Protein AF-A0A4V2B1Z0-F1 (afdb_monomer)

Structure (mmCIF, N/CA/C/O backbone):
data_AF-A0A4V2B1Z0-F1
#
_entry.id   AF-A0A4V2B1Z0-F1
#
loop_
_atom_site.group_PDB
_atom_site.id
_atom_site.type_symbol
_atom_site.label_atom_id
_atom_site.label_alt_id
_atom_site.label_comp_id
_atom_site.label_asym_id
_atom_site.label_entity_id
_atom_site.label_seq_id
_atom_site.pdbx_PDB_ins_code
_atom_site.Cartn_x
_atom_site.Cartn_y
_atom_site.Cartn_z
_atom_site.occupancy
_atom_site.B_iso_or_equiv
_atom_site.auth_seq_id
_atom_site.auth_comp_id
_atom_site.auth_asym_id
_atom_site.auth_atom_id
_atom_site.pdbx_PDB_model_num
ATOM 1 N N . MET A 1 1 ? -2.143 -8.402 -4.639 1.00 84.25 1 MET A N 1
ATOM 2 C CA . MET A 1 1 ? -1.209 -7.768 -3.681 1.00 84.25 1 MET A CA 1
ATOM 3 C C . MET A 1 1 ? 0.010 -8.660 -3.511 1.00 84.25 1 MET A C 1
ATOM 5 O O . MET A 1 1 ? -0.163 -9.855 -3.323 1.00 84.25 1 MET A O 1
ATOM 9 N N . THR A 1 2 ? 1.2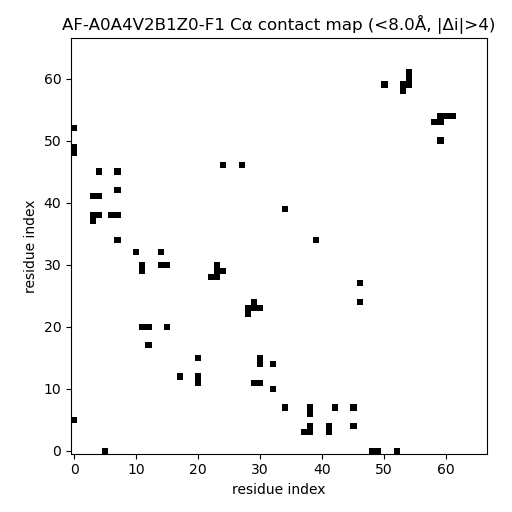17 -8.106 -3.617 1.00 92.50 2 THR A N 1
ATOM 10 C CA . THR A 1 2 ? 2.488 -8.841 -3.441 1.00 92.50 2 THR A CA 1
ATOM 11 C C . THR A 1 2 ? 3.327 -8.194 -2.340 1.00 92.50 2 THR A C 1
ATOM 13 O O . THR A 1 2 ? 3.027 -7.079 -1.915 1.00 92.50 2 THR A O 1
ATOM 16 N N . GLU A 1 3 ? 4.414 -8.843 -1.918 1.00 92.31 3 GLU A N 1
ATOM 17 C CA . GLU A 1 3 ? 5.359 -8.267 -0.949 1.00 92.31 3 GLU A CA 1
ATOM 18 C C . GLU A 1 3 ?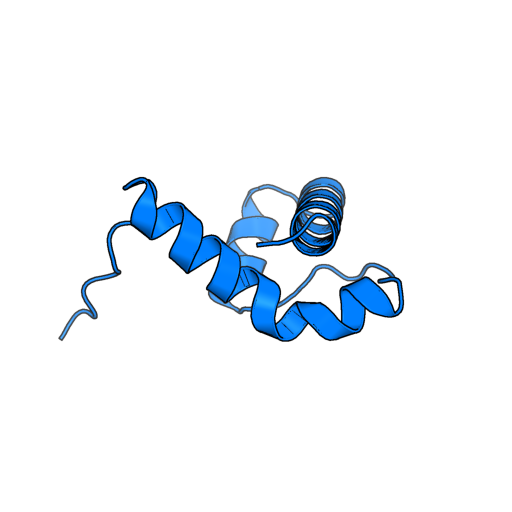 5.890 -6.890 -1.389 1.00 92.31 3 GLU A C 1
ATOM 20 O O . GLU A 1 3 ? 6.041 -5.988 -0.568 1.00 92.31 3 GLU A O 1
ATOM 25 N N . VAL A 1 4 ? 6.105 -6.684 -2.694 1.00 92.38 4 VAL A N 1
ATOM 26 C CA . VAL A 1 4 ? 6.584 -5.399 -3.228 1.00 92.38 4 VAL A CA 1
ATOM 27 C C . VAL A 1 4 ? 5.571 -4.277 -2.990 1.00 92.38 4 VAL A C 1
ATOM 29 O O . VAL A 1 4 ? 5.974 -3.164 -2.666 1.0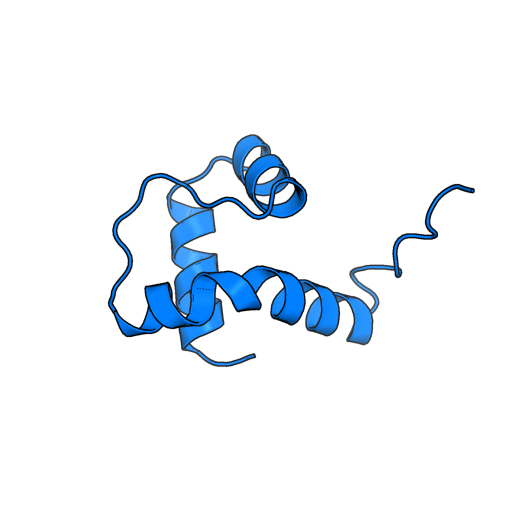0 92.38 4 VAL A O 1
ATOM 32 N N . HIS A 1 5 ? 4.268 -4.573 -3.051 1.00 92.62 5 HIS A N 1
ATOM 33 C CA . HIS A 1 5 ? 3.234 -3.597 -2.702 1.00 92.62 5 HIS A CA 1
ATOM 34 C C . HIS A 1 5 ? 3.392 -3.177 -1.236 1.00 92.62 5 HIS A C 1
ATOM 36 O O . HIS A 1 5 ? 3.486 -1.992 -0.932 1.00 92.62 5 HIS A O 1
ATOM 42 N N . LEU A 1 6 ? 3.519 -4.143 -0.321 1.00 91.88 6 LEU A N 1
ATOM 43 C CA . LEU A 1 6 ? 3.685 -3.857 1.107 1.00 91.88 6 LEU A CA 1
ATOM 44 C C . LEU A 1 6 ? 4.961 -3.053 1.394 1.00 91.88 6 LEU A C 1
ATOM 46 O O . LEU A 1 6 ? 4.937 -2.161 2.239 1.00 91.88 6 LEU A O 1
ATOM 50 N N . ARG A 1 7 ? 6.056 -3.301 0.662 1.00 92.88 7 ARG A N 1
ATOM 51 C CA . ARG A 1 7 ? 7.284 -2.490 0.752 1.00 92.88 7 ARG A CA 1
ATOM 52 C C . ARG A 1 7 ? 7.061 -1.046 0.302 1.00 92.88 7 ARG A C 1
ATOM 54 O O . ARG A 1 7 ? 7.514 -0.134 0.994 1.00 92.88 7 ARG A O 1
ATOM 61 N N . VAL A 1 8 ? 6.325 -0.832 -0.793 1.00 92.62 8 VAL A N 1
ATOM 62 C CA . VAL A 1 8 ? 5.914 0.512 -1.238 1.00 92.62 8 VAL A CA 1
ATOM 63 C C . VAL A 1 8 ? 5.096 1.198 -0.147 1.00 92.62 8 VAL A C 1
ATOM 65 O O . VAL A 1 8 ? 5.460 2.296 0.264 1.00 92.62 8 VAL A O 1
ATOM 68 N N . LEU A 1 9 ? 4.060 0.541 0.384 1.00 91.38 9 LEU A N 1
ATOM 69 C CA . LEU A 1 9 ? 3.202 1.102 1.432 1.00 91.38 9 LEU A CA 1
ATOM 70 C C . LEU A 1 9 ? 3.990 1.467 2.694 1.00 91.38 9 LEU A C 1
ATOM 72 O O . LEU A 1 9 ? 3.843 2.567 3.217 1.00 91.38 9 LEU A O 1
ATOM 76 N N . LEU A 1 10 ? 4.875 0.579 3.148 1.00 92.12 10 LEU A N 1
ATOM 77 C CA . LEU A 1 10 ? 5.741 0.819 4.300 1.00 92.12 10 LEU A CA 1
ATOM 78 C C . LEU A 1 10 ? 6.653 2.032 4.074 1.00 92.12 10 LEU A C 1
ATOM 80 O O . LEU A 1 10 ? 6.884 2.822 4.988 1.00 92.12 10 LEU A O 1
ATOM 84 N N . LYS A 1 11 ? 7.182 2.190 2.855 1.00 92.81 11 LYS A N 1
ATOM 85 C CA . LYS A 1 11 ? 8.040 3.319 2.492 1.00 92.81 11 LYS A CA 1
ATOM 86 C C . LYS A 1 11 ? 7.250 4.625 2.453 1.00 92.81 11 LYS A C 1
ATOM 88 O O . LYS A 1 11 ? 7.759 5.624 2.951 1.00 92.81 11 LYS A O 1
ATOM 93 N N . VAL A 1 12 ? 6.021 4.608 1.937 1.00 92.19 12 VAL A N 1
ATOM 94 C CA . VAL A 1 12 ? 5.116 5.764 1.994 1.00 92.19 12 VAL A CA 1
ATOM 95 C C . VAL A 1 12 ? 4.824 6.131 3.451 1.00 92.19 12 VAL A C 1
ATOM 97 O O . VAL A 1 12 ? 5.140 7.237 3.867 1.00 92.19 12 VAL A O 1
ATOM 100 N N . ALA A 1 13 ? 4.345 5.184 4.261 1.00 91.31 13 ALA A N 1
ATOM 101 C CA . ALA A 1 13 ? 3.979 5.424 5.659 1.00 91.31 13 ALA A CA 1
ATOM 102 C C . ALA A 1 13 ? 5.147 5.915 6.536 1.00 91.31 13 ALA A C 1
ATOM 104 O O . ALA A 1 13 ? 4.942 6.689 7.461 1.00 91.31 13 ALA A O 1
ATOM 105 N N . ARG A 1 14 ? 6.385 5.489 6.254 1.00 93.31 14 ARG A N 1
ATOM 106 C CA . ARG A 1 14 ? 7.582 5.948 6.985 1.00 93.31 14 ARG A CA 1
ATOM 107 C C . ARG A 1 14 ? 8.080 7.332 6.566 1.00 93.31 14 ARG A C 1
ATOM 109 O O . ARG A 1 14 ? 8.867 7.917 7.299 1.00 93.31 14 ARG A O 1
ATOM 116 N N . ASN A 1 15 ? 7.687 7.819 5.389 1.00 94.19 15 ASN A N 1
ATOM 117 C CA . ASN A 1 15 ? 8.156 9.091 4.823 1.00 94.19 15 ASN A CA 1
ATOM 118 C C . ASN A 1 15 ? 7.021 10.111 4.648 1.00 94.19 15 ASN A C 1
ATOM 120 O O . ASN A 1 15 ? 7.213 11.118 3.970 1.00 94.19 15 ASN A O 1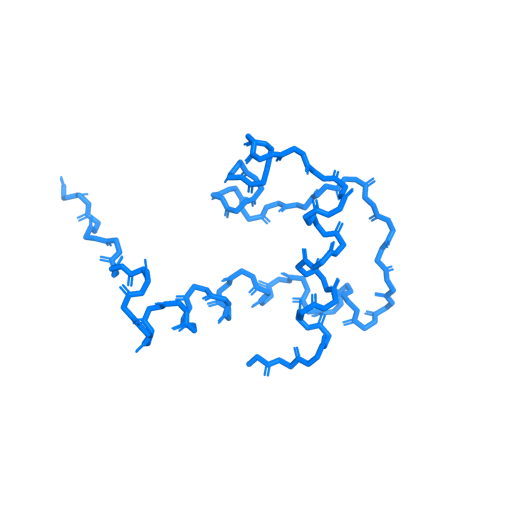
ATOM 124 N N . SER A 1 16 ? 5.859 9.848 5.243 1.00 92.75 16 SER A N 1
ATOM 125 C CA . SER A 1 16 ? 4.695 10.725 5.225 1.00 92.75 16 SER A CA 1
ATOM 126 C C . SER A 1 16 ? 4.110 10.815 6.625 1.00 92.75 16 SER A C 1
ATOM 128 O O . SER A 1 16 ? 4.068 9.831 7.364 1.00 92.75 16 SER A O 1
ATOM 130 N N . LYS A 1 17 ? 3.618 11.995 6.984 1.00 93.25 17 LYS A N 1
ATOM 131 C CA . LYS A 1 17 ? 2.716 12.169 8.124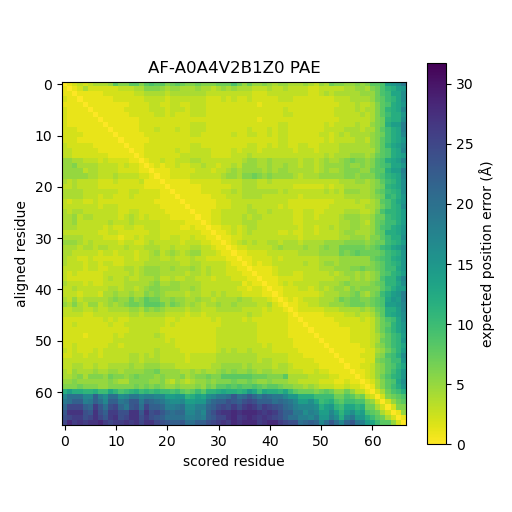 1.00 93.25 17 LYS A CA 1
ATOM 132 C C . LYS A 1 17 ? 1.341 11.569 7.803 1.00 93.25 17 LYS A C 1
ATOM 134 O O . LYS A 1 17 ? 1.011 11.411 6.626 1.00 93.25 17 LYS A O 1
ATOM 139 N N . PRO A 1 18 ? 0.499 11.286 8.814 1.00 88.12 18 PRO A N 1
ATOM 140 C CA . PRO A 1 18 ? -0.858 10.785 8.581 1.00 88.12 18 PRO A CA 1
ATOM 141 C C . PRO A 1 18 ? -1.679 11.663 7.623 1.00 88.12 18 PRO A C 1
ATOM 143 O O . PRO A 1 18 ? -2.376 11.151 6.755 1.00 88.12 18 PRO A O 1
ATOM 146 N N . GLU A 1 19 ? -1.540 12.984 7.738 1.00 90.38 19 GLU A N 1
ATOM 147 C CA . GLU A 1 19 ? -2.236 13.971 6.901 1.00 90.38 19 GLU A CA 1
ATOM 148 C C . GLU A 1 19 ? -1.788 13.885 5.431 1.00 90.38 19 GLU A C 1
ATOM 150 O O . GLU A 1 19 ? -2.607 13.879 4.514 1.00 90.38 19 GLU A O 1
ATOM 155 N N . GLU A 1 20 ? -0.478 13.749 5.213 1.00 91.50 20 GLU A N 1
ATOM 156 C CA . GLU A 1 20 ? 0.140 13.632 3.889 1.00 91.50 20 GLU A CA 1
ATOM 157 C C . GLU A 1 20 ? -0.179 12.282 3.240 1.00 91.50 20 GLU A C 1
ATOM 159 O O . GLU A 1 20 ? -0.347 12.198 2.027 1.00 91.50 20 GLU A O 1
ATOM 164 N N . PHE A 1 21 ? -0.295 11.215 4.038 1.00 90.12 21 PHE A N 1
ATOM 165 C CA . PHE A 1 21 ? -0.667 9.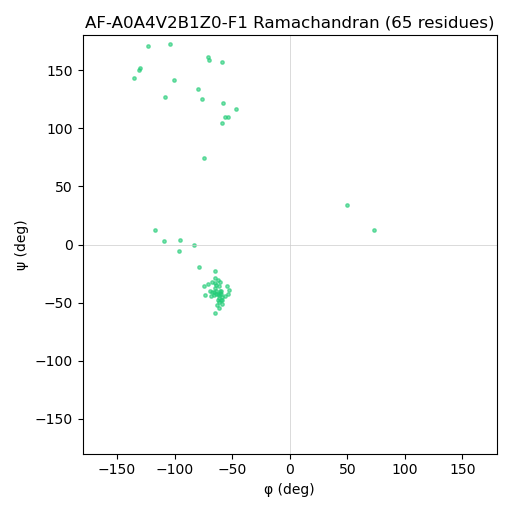894 3.539 1.00 90.12 21 PHE A CA 1
ATOM 166 C C . PHE A 1 21 ? -2.038 9.922 2.858 1.00 90.12 21 PHE A C 1
ATOM 168 O O . PHE A 1 21 ? -2.172 9.431 1.737 1.00 90.12 21 PHE A O 1
ATOM 175 N N . SER A 1 22 ? -3.036 10.530 3.505 1.00 88.06 22 SER A N 1
ATOM 176 C CA . SER A 1 22 ? -4.382 10.662 2.940 1.00 88.06 22 SER A CA 1
ATOM 177 C C . SER A 1 22 ? -4.367 11.462 1.636 1.00 88.06 22 SER A C 1
ATOM 179 O O . SER A 1 22 ? -4.966 11.040 0.651 1.00 88.06 22 SER A O 1
ATOM 181 N N . GLN A 1 23 ? -3.598 12.554 1.582 1.00 92.12 23 GLN A N 1
ATOM 182 C CA . GLN A 1 23 ? -3.430 13.350 0.361 1.00 92.12 23 GLN A CA 1
ATOM 183 C C . GLN A 1 23 ? -2.774 12.548 -0.771 1.00 92.12 23 GLN A C 1
ATOM 185 O O . GLN A 1 23 ? -3.205 12.614 -1.921 1.00 92.12 23 GLN A O 1
ATOM 190 N N . HIS A 1 24 ? -1.738 11.767 -0.458 1.00 91.38 24 HIS A N 1
ATOM 191 C CA . HIS A 1 24 ? -1.071 10.902 -1.425 1.00 91.38 24 HIS A CA 1
ATOM 192 C C . HIS A 1 24 ? -1.992 9.805 -1.958 1.00 91.38 24 HIS A C 1
ATOM 194 O O . HIS A 1 24 ? -1.982 9.536 -3.159 1.00 91.38 24 HIS A O 1
ATOM 200 N N . TRP A 1 25 ? -2.811 9.216 -1.089 1.00 89.38 25 TRP A N 1
ATOM 201 C CA . TRP A 1 25 ? -3.806 8.222 -1.470 1.00 89.38 25 TRP A CA 1
ATOM 202 C C . TRP A 1 25 ? -4.862 8.803 -2.419 1.00 89.38 25 TRP A C 1
ATOM 204 O O . TRP A 1 25 ? -5.075 8.257 -3.500 1.00 89.38 25 TRP A O 1
ATOM 214 N N . GLU A 1 26 ? -5.491 9.925 -2.055 1.00 87.75 26 GLU A N 1
ATOM 215 C CA . GLU A 1 26 ? -6.558 10.547 -2.852 1.00 87.75 26 GLU A CA 1
ATOM 216 C C . GLU A 1 26 ? -6.055 11.079 -4.196 1.00 87.75 26 GLU A C 1
ATOM 218 O O . GLU A 1 26 ? -6.707 10.900 -5.223 1.00 87.75 26 GLU A O 1
ATOM 223 N N . ALA A 1 27 ? -4.870 11.692 -4.208 1.00 90.00 27 ALA A N 1
ATOM 224 C CA . ALA A 1 27 ? -4.267 12.223 -5.425 1.00 90.00 27 ALA A CA 1
ATOM 225 C C . ALA A 1 27 ? -3.514 11.161 -6.248 1.00 90.00 27 ALA A C 1
ATOM 227 O O . ALA A 1 27 ? -2.924 11.499 -7.273 1.00 90.00 27 ALA A O 1
ATOM 228 N N . ALA A 1 28 ? -3.477 9.901 -5.794 1.00 88.25 28 ALA A N 1
ATOM 229 C CA . ALA A 1 28 ? -2.653 8.833 -6.366 1.00 88.25 28 ALA A CA 1
ATOM 230 C C . ALA A 1 28 ? -1.173 9.242 -6.553 1.00 88.25 28 ALA A C 1
ATOM 232 O O . ALA A 1 28 ? -0.494 8.827 -7.494 1.00 88.25 28 ALA A O 1
ATOM 233 N N . THR A 1 29 ? -0.660 10.069 -5.640 1.00 91.06 29 THR A N 1
ATOM 234 C CA . THR A 1 29 ? 0.728 10.541 -5.638 1.00 91.06 29 THR A CA 1
ATOM 235 C C . THR A 1 29 ? 1.548 9.812 -4.581 1.00 91.06 29 THR A C 1
ATOM 237 O O . THR A 1 29 ? 1.040 9.027 -3.788 1.00 91.06 29 THR A O 1
ATOM 240 N N . PHE A 1 30 ? 2.858 10.035 -4.577 1.00 91.50 30 PHE A N 1
ATOM 241 C CA . PHE A 1 30 ? 3.765 9.408 -3.622 1.00 91.50 30 PHE A CA 1
ATOM 242 C C . PHE A 1 30 ? 4.662 10.470 -2.990 1.00 91.50 30 PHE A C 1
ATOM 244 O O . PHE A 1 30 ? 5.009 11.440 -3.672 1.00 91.50 30 PHE A O 1
ATOM 251 N N . PRO A 1 31 ? 5.109 10.267 -1.740 1.00 91.69 31 PRO A N 1
ATOM 252 C CA . PRO A 1 31 ? 6.096 11.134 -1.126 1.00 91.69 31 PRO A CA 1
ATOM 253 C C . P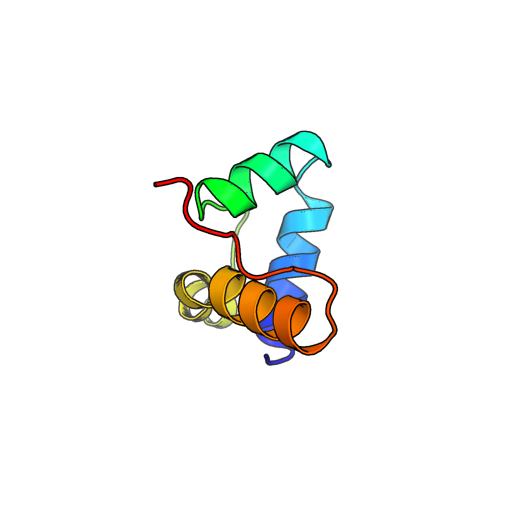RO A 1 31 ? 7.381 11.141 -1.948 1.00 91.69 31 PRO A C 1
ATOM 255 O O . PRO A 1 31 ? 7.694 10.204 -2.698 1.00 91.69 31 PRO A O 1
ATOM 258 N N . LYS A 1 32 ? 8.157 12.212 -1.786 1.00 90.12 32 LYS A N 1
ATOM 259 C CA . LYS A 1 32 ? 9.424 12.410 -2.491 1.00 90.12 32 LYS A CA 1
ATOM 260 C C . LYS A 1 32 ? 10.515 11.504 -1.907 1.00 90.12 32 LYS A C 1
ATOM 262 O O . LYS A 1 32 ? 11.406 11.952 -1.196 1.00 90.12 32 LYS A O 1
ATOM 267 N N . VAL A 1 33 ? 10.440 10.214 -2.225 1.00 90.31 33 VAL A N 1
ATOM 268 C CA . VAL A 1 33 ? 11.374 9.170 -1.786 1.00 90.31 33 VAL A CA 1
ATOM 269 C C . VAL A 1 33 ? 11.854 8.336 -2.973 1.00 90.31 33 VAL A C 1
ATOM 271 O O . VAL A 1 33 ? 11.168 8.200 -3.987 1.00 90.31 33 VAL A O 1
ATOM 274 N N . LYS A 1 34 ? 13.062 7.776 -2.858 1.00 91.00 34 LYS A N 1
ATOM 275 C CA . LYS A 1 34 ? 13.637 6.908 -3.886 1.00 91.00 34 LYS A CA 1
ATOM 276 C C . LYS A 1 34 ? 13.002 5.518 -3.835 1.00 91.00 34 LYS A C 1
ATOM 278 O O . LYS A 1 34 ? 13.045 4.828 -2.811 1.00 91.00 34 LYS A O 1
ATOM 283 N N . PHE A 1 35 ? 12.467 5.091 -4.969 1.00 90.56 35 PHE A N 1
ATOM 284 C CA . PHE A 1 35 ? 11.926 3.750 -5.163 1.00 90.56 35 PHE A CA 1
ATOM 285 C C . PHE A 1 35 ? 12.942 2.880 -5.903 1.00 90.56 35 PHE A C 1
ATOM 287 O O . PHE A 1 35 ? 13.670 3.354 -6.777 1.00 90.56 35 PHE A O 1
ATOM 294 N N . ALA A 1 36 ? 13.028 1.616 -5.507 1.00 91.75 36 ALA A N 1
ATOM 295 C CA . ALA A 1 36 ? 13.778 0.607 -6.231 1.00 91.75 36 ALA A CA 1
ATOM 296 C C . ALA A 1 36 ? 13.065 0.286 -7.560 1.00 91.75 36 ALA A C 1
ATOM 298 O O . ALA A 1 36 ? 11.857 0.500 -7.664 1.00 91.75 36 ALA A O 1
ATOM 299 N N . PRO A 1 37 ? 13.757 -0.273 -8.566 1.00 92.00 37 PRO A N 1
ATOM 300 C CA . PRO A 1 37 ? 13.164 -0.524 -9.884 1.00 92.00 37 PRO A CA 1
ATOM 301 C C . PRO A 1 37 ? 11.861 -1.337 -9.836 1.00 92.00 37 PRO A C 1
ATOM 303 O O . PRO A 1 37 ? 10.878 -0.970 -10.473 1.00 92.00 37 PRO A O 1
ATOM 306 N N . ALA A 1 38 ? 11.823 -2.387 -9.009 1.00 90.94 38 ALA A N 1
ATOM 307 C CA . ALA A 1 38 ? 10.638 -3.229 -8.827 1.00 90.94 38 ALA A CA 1
ATOM 308 C C . ALA A 1 38 ? 9.466 -2.497 -8.146 1.00 90.94 38 ALA A C 1
ATOM 310 O O . ALA A 1 38 ? 8.308 -2.786 -8.427 1.00 90.94 38 ALA A O 1
ATOM 311 N N . GLU A 1 39 ? 9.761 -1.546 -7.256 1.00 90.44 39 GLU A N 1
ATOM 312 C CA . GLU A 1 39 ? 8.750 -0.716 -6.594 1.00 90.44 39 GLU A CA 1
ATOM 313 C C . GLU A 1 39 ? 8.182 0.323 -7.567 1.00 90.44 39 GLU A C 1
ATOM 315 O O . GLU A 1 39 ? 6.972 0.520 -7.631 1.00 90.44 39 GLU A O 1
ATOM 320 N N . SER A 1 40 ? 9.054 0.960 -8.356 1.00 89.94 40 SER A N 1
ATOM 321 C CA . SER A 1 40 ? 8.665 1.939 -9.374 1.00 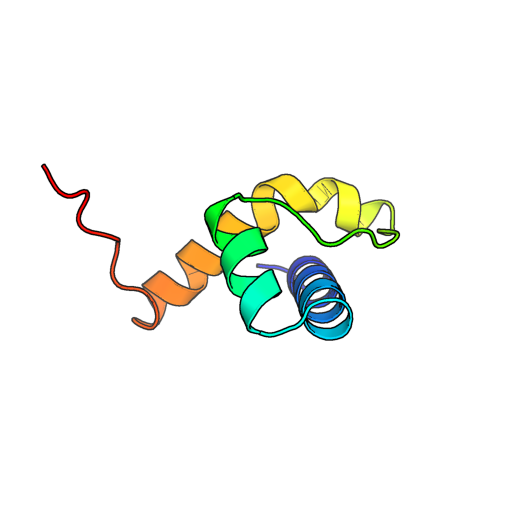89.94 40 SER A CA 1
ATOM 322 C C . SER A 1 40 ? 7.735 1.334 -10.422 1.00 89.94 40 SER A C 1
ATOM 324 O O . SER A 1 40 ? 6.761 1.978 -10.793 1.00 89.94 40 SER A O 1
ATOM 326 N N . ALA A 1 41 ? 7.984 0.089 -10.842 1.00 89.19 41 ALA A N 1
ATOM 327 C CA . ALA A 1 41 ? 7.136 -0.617 -11.803 1.00 89.19 41 ALA A CA 1
ATOM 328 C C . ALA A 1 41 ? 5.715 -0.904 -11.278 1.00 89.19 41 ALA A C 1
ATOM 330 O O . ALA A 1 41 ? 4.799 -1.101 -12.067 1.00 89.19 41 ALA A O 1
ATOM 331 N N . LEU A 1 42 ? 5.526 -0.938 -9.954 1.00 87.62 42 LEU A N 1
ATOM 332 C CA . LEU A 1 42 ? 4.252 -1.271 -9.306 1.00 87.62 42 LEU A CA 1
ATOM 333 C C . LEU A 1 42 ? 3.577 -0.072 -8.633 1.00 87.62 42 LEU A C 1
ATOM 335 O O . LEU A 1 42 ? 2.535 -0.231 -7.995 1.00 87.62 42 LEU A O 1
ATOM 339 N N . LYS A 1 43 ? 4.151 1.130 -8.755 1.00 82.62 43 LYS A N 1
ATOM 340 C CA . LYS A 1 43 ? 3.577 2.353 -8.181 1.00 82.62 43 LYS A CA 1
ATOM 341 C C . LYS A 1 43 ? 2.180 2.634 -8.718 1.00 82.62 43 LYS A C 1
ATOM 343 O O . LYS A 1 43 ? 1.272 2.883 -7.935 1.00 82.62 43 LYS A O 1
ATOM 348 N N . GLU A 1 44 ? 2.008 2.556 -10.032 1.00 82.19 44 GLU A N 1
ATOM 349 C CA . GLU A 1 44 ? 0.748 2.907 -10.699 1.00 82.19 44 GLU A CA 1
ATOM 350 C C . GLU A 1 44 ? -0.399 1.970 -10.300 1.00 82.19 44 GLU A C 1
ATOM 352 O O . GLU A 1 44 ? -1.553 2.381 -10.225 1.00 82.19 44 GLU A O 1
ATOM 357 N N . THR A 1 45 ? -0.079 0.721 -9.956 1.00 87.50 45 THR A N 1
ATOM 358 C CA . THR A 1 45 ? -1.058 -0.281 -9.522 1.00 87.50 45 THR A CA 1
ATOM 359 C C . THR A 1 45 ? -1.180 -0.389 -8.004 1.00 87.50 45 THR A C 1
ATOM 361 O O . THR A 1 45 ? -2.040 -1.121 -7.519 1.00 87.50 45 THR A O 1
ATOM 364 N N . CYS A 1 46 ? -0.348 0.315 -7.227 1.00 90.38 46 CYS A N 1
ATOM 365 C CA . CYS A 1 46 ? -0.253 0.095 -5.785 1.00 90.38 46 CYS A CA 1
ATOM 366 C C . CYS A 1 46 ? -1.545 0.458 -5.045 1.00 90.38 46 CYS A C 1
ATOM 368 O O . CYS A 1 46 ? -2.152 -0.408 -4.414 1.00 90.38 46 CYS A O 1
ATOM 370 N N . TYR A 1 47 ? -1.997 1.711 -5.154 1.00 90.56 47 TYR A N 1
ATOM 371 C CA . TYR A 1 47 ? -3.220 2.167 -4.486 1.00 90.56 47 TYR A CA 1
ATOM 372 C C . TYR A 1 47 ? -4.480 1.419 -4.938 1.00 90.56 47 TYR A C 1
ATOM 374 O O . TYR A 1 47 ? -5.224 0.988 -4.060 1.00 90.56 47 TYR A O 1
ATOM 382 N N . PRO A 1 48 ? -4.710 1.156 -6.242 1.00 90.94 48 PRO A N 1
ATOM 383 C CA . PRO A 1 48 ? -5.837 0.331 -6.680 1.00 90.94 48 PRO A CA 1
ATOM 384 C C . PRO A 1 48 ? -5.853 -1.066 -6.048 1.00 90.94 48 PRO A C 1
ATOM 386 O O . PRO A 1 48 ? -6.892 -1.514 -5.568 1.00 90.94 48 PRO A O 1
ATOM 389 N N . VAL A 1 49 ? -4.698 -1.739 -5.980 1.00 92.81 49 VAL A N 1
ATOM 390 C CA . VAL A 1 49 ? -4.590 -3.074 -5.371 1.00 92.81 49 VAL A CA 1
ATOM 391 C C . VAL A 1 49 ? -4.890 -3.033 -3.872 1.00 92.81 49 VAL A C 1
ATOM 393 O O . VAL A 1 49 ? -5.518 -3.957 -3.349 1.00 92.81 49 VAL A O 1
ATOM 396 N N . PHE A 1 50 ? -4.475 -1.975 -3.171 1.00 91.62 50 PHE A N 1
ATOM 397 C CA . PHE A 1 50 ? -4.848 -1.777 -1.770 1.00 91.62 50 PHE A CA 1
ATOM 398 C C . PHE A 1 50 ? -6.332 -1.468 -1.615 1.00 91.62 50 PHE A C 1
ATOM 400 O O . PHE A 1 50 ? -6.976 -2.063 -0.760 1.00 91.62 50 PHE A O 1
ATOM 407 N N . ALA A 1 51 ? -6.891 -0.597 -2.455 1.00 90.25 51 ALA A N 1
ATOM 408 C CA . ALA A 1 51 ? -8.300 -0.239 -2.405 1.00 90.25 51 ALA A CA 1
ATOM 409 C C . ALA A 1 51 ? -9.190 -1.473 -2.611 1.00 90.25 51 ALA A C 1
ATOM 411 O O . ALA A 1 51 ? -10.148 -1.682 -1.867 1.00 90.25 51 ALA A O 1
ATOM 412 N N . GLU A 1 52 ? -8.829 -2.337 -3.563 1.00 91.50 52 GLU A N 1
ATOM 413 C CA . GLU A 1 52 ? -9.499 -3.614 -3.801 1.00 91.50 52 GLU A CA 1
ATOM 414 C C . GLU A 1 52 ? -9.388 -4.546 -2.584 1.00 91.50 52 GLU A C 1
ATOM 416 O O . GLU A 1 52 ? -10.393 -5.097 -2.132 1.00 91.50 52 GLU A O 1
ATOM 421 N N . ALA A 1 53 ? -8.187 -4.706 -2.019 1.00 90.81 53 ALA A N 1
ATOM 422 C CA . ALA A 1 53 ? -7.968 -5.555 -0.849 1.00 90.81 53 ALA A CA 1
ATOM 423 C C . ALA A 1 53 ? -8.760 -5.064 0.374 1.00 90.81 53 ALA A C 1
ATOM 425 O O . ALA A 1 53 ? -9.441 -5.854 1.027 1.00 90.81 53 ALA A O 1
ATOM 426 N N . CYS A 1 54 ? -8.727 -3.759 0.645 1.00 89.88 54 CYS A N 1
ATOM 427 C CA . CYS A 1 54 ? -9.481 -3.134 1.724 1.00 89.88 54 CYS A CA 1
ATOM 428 C C . CYS A 1 54 ? -10.996 -3.226 1.493 1.00 89.88 54 CYS A C 1
ATOM 430 O O . CYS A 1 54 ? -11.742 -3.402 2.454 1.00 89.88 54 CYS A O 1
ATOM 432 N N . SER A 1 55 ? -11.456 -3.177 0.239 1.00 90.06 55 SER A N 1
ATOM 433 C CA . SER A 1 55 ? -12.872 -3.372 -0.097 1.00 90.06 55 SER A CA 1
ATOM 434 C C . SER A 1 55 ? -13.339 -4.803 0.172 1.00 90.06 55 SER A C 1
ATOM 436 O O . SER A 1 55 ? -14.410 -5.009 0.735 1.00 90.06 55 SER A O 1
ATOM 438 N N . LYS A 1 56 ? -12.518 -5.809 -0.159 1.00 89.38 56 LYS A N 1
ATOM 439 C CA . LYS A 1 56 ? -12.844 -7.229 0.072 1.00 89.38 56 LYS A CA 1
ATOM 440 C C . LYS A 1 56 ? -13.019 -7.585 1.546 1.00 89.38 56 LYS A C 1
ATOM 442 O O . LYS A 1 56 ? -13.787 -8.487 1.857 1.00 89.38 56 LYS A O 1
ATOM 447 N N . VAL A 1 57 ? -12.314 -6.893 2.440 1.00 91.50 57 VAL A N 1
ATOM 448 C CA . VAL A 1 57 ? -12.411 -7.108 3.895 1.00 91.50 57 VAL A CA 1
ATOM 449 C C . VAL A 1 57 ? -13.392 -6.150 4.577 1.00 91.50 57 VAL A C 1
ATOM 451 O O . VAL A 1 57 ? -13.502 -6.162 5.798 1.00 91.50 57 VAL A O 1
ATOM 454 N N . GLY A 1 58 ? -14.089 -5.304 3.810 1.00 86.75 58 GLY A N 1
ATOM 455 C CA . GLY A 1 58 ? -15.055 -4.336 4.332 1.00 86.75 58 GLY A CA 1
ATOM 456 C C . GLY A 1 58 ? -14.439 -3.129 5.047 1.00 86.75 58 GLY A C 1
ATOM 457 O O . GLY A 1 58 ? -15.164 -2.387 5.701 1.00 86.75 58 GLY A O 1
ATOM 458 N N . LEU A 1 59 ? -13.124 -2.912 4.926 1.00 86.38 59 LEU A N 1
ATOM 459 C CA . LEU A 1 59 ? -12.445 -1.734 5.480 1.00 86.38 59 LEU A CA 1
ATOM 460 C C . LEU A 1 59 ? -12.745 -0.480 4.651 1.00 86.38 59 LEU A C 1
ATOM 462 O O . LEU A 1 59 ? -12.877 0.613 5.194 1.00 86.38 59 LEU A O 1
ATOM 466 N N . LEU A 1 60 ? -12.859 -0.648 3.333 1.00 84.19 60 LEU A N 1
ATOM 467 C CA . LEU A 1 60 ? -13.397 0.370 2.444 1.00 84.19 60 LEU A CA 1
ATOM 468 C C . LEU A 1 60 ? -14.768 -0.085 1.960 1.00 84.19 60 LEU A C 1
ATOM 470 O O . LEU A 1 60 ? -14.924 -1.165 1.398 1.00 84.19 60 LEU A O 1
ATOM 474 N N . THR A 1 61 ? -15.772 0.758 2.127 1.00 75.19 61 THR A N 1
ATOM 475 C CA . THR A 1 61 ? -16.982 0.662 1.315 1.00 75.19 61 THR A CA 1
ATOM 476 C C . THR A 1 61 ? -16.690 1.299 -0.032 1.00 75.19 61 THR A C 1
ATOM 478 O O . THR A 1 61 ? -16.127 2.394 -0.066 1.00 75.19 61 THR A O 1
ATOM 481 N N . ALA A 1 62 ? -17.068 0.639 -1.134 1.00 61.28 62 ALA A N 1
ATOM 482 C CA . ALA A 1 62 ? -17.002 1.241 -2.463 1.00 61.28 62 ALA A CA 1
ATOM 483 C C . ALA A 1 62 ? -17.612 2.643 -2.380 1.00 61.28 62 ALA A C 1
ATOM 485 O O . ALA A 1 62 ? -18.780 2.778 -2.002 1.00 61.28 62 ALA A O 1
ATOM 486 N N . ALA A 1 63 ? -16.803 3.675 -2.636 1.00 54.25 63 ALA A N 1
ATOM 487 C CA . ALA A 1 63 ? -17.263 5.048 -2.549 1.00 54.25 63 ALA A CA 1
ATOM 488 C C . ALA A 1 63 ? -18.463 5.176 -3.487 1.00 54.25 63 ALA A C 1
ATOM 490 O O . ALA A 1 63 ? -18.327 5.073 -4.709 1.00 54.25 63 ALA A O 1
ATOM 491 N N . LYS A 1 64 ? -19.660 5.326 -2.910 1.00 46.34 64 LYS A N 1
ATOM 492 C CA . LYS A 1 64 ? -20.858 5.675 -3.663 1.00 46.34 64 LYS A CA 1
ATOM 493 C C . LYS A 1 64 ? -20.510 7.005 -4.316 1.00 46.34 64 LYS A C 1
ATOM 495 O O . LYS A 1 64 ? -20.400 8.009 -3.619 1.00 46.34 64 LYS A O 1
ATOM 500 N N . LYS A 1 65 ? -20.234 6.989 -5.621 1.00 37.31 65 LYS A N 1
ATOM 501 C CA . LYS A 1 65 ? -20.008 8.203 -6.403 1.00 37.31 65 LYS A CA 1
ATOM 502 C C . LYS A 1 65 ? -21.235 9.079 -6.152 1.00 37.31 65 LYS A C 1
ATOM 504 O O . LYS A 1 65 ? -22.339 8.671 -6.512 1.00 37.31 65 LYS A O 1
ATOM 509 N N . ALA A 1 66 ? -21.065 10.175 -5.414 1.00 38.28 66 ALA A N 1
ATOM 510 C CA . ALA A 1 66 ? -22.143 11.127 -5.198 1.00 38.28 66 ALA A CA 1
ATOM 511 C C . ALA A 1 66 ? -22.583 11.607 -6.588 1.00 38.28 66 ALA A C 1
ATOM 513 O O . ALA A 1 66 ? -21.734 12.002 -7.392 1.00 38.28 66 ALA A O 1
ATOM 514 N N . ALA A 1 67 ? -23.866 11.394 -6.883 1.00 33.97 67 ALA A N 1
ATOM 515 C CA . ALA A 1 67 ? -24.502 11.728 -8.151 1.00 33.97 67 ALA A CA 1
ATOM 516 C C . ALA A 1 67 ? -24.624 13.243 -8.327 1.00 33.97 67 ALA A C 1
ATOM 518 O O . ALA A 1 67 ? -24.812 13.928 -7.295 1.00 33.97 67 ALA A O 1
#

pLDDT: mean 86.06, std 13.47, range [33.97, 94.19]

Mean predicted aligned error: 5.1 Å

Secondary structure (DSSP, 8-state):
--HHHHHHHHHHHHSS-HHHHHHHHHTT---S-PPPHHHHTTHHHHHHHHHHHHHHTTSS-------

Radius of gyration: 12.48 Å; Cα contacts (8 Å, |Δi|>4): 39; chains: 1; bounding box: 38×23×20 Å

Sequence (67 aa):
MTEVHLRVLLKVARNSKPEEFSQHWEAATFPKVKFAPAESALKETCYPVFAEACSKVGLLTAAKKAA

Solvent-accessible surface area (backbone atoms only — not comparable to full-atom values): 4168 Å² total; per-residue (Å²): 132,52,73,60,47,54,52,49,52,52,52,44,60,74,66,38,54,77,71,52,46,53,51,24,62,77,68,72,49,74,62,101,67,92,66,54,73,75,39,58,75,41,52,87,53,34,63,61,45,47,52,52,53,33,36,76,73,63,76,35,72,81,77,75,74,82,127

Foldseek 3Di:
DDVLLVVQVVVQPVQDDPVVSVVCLVVLHGPPDDDDPSNVVCSNVNSVVVQVVCCVVVVDDPPPP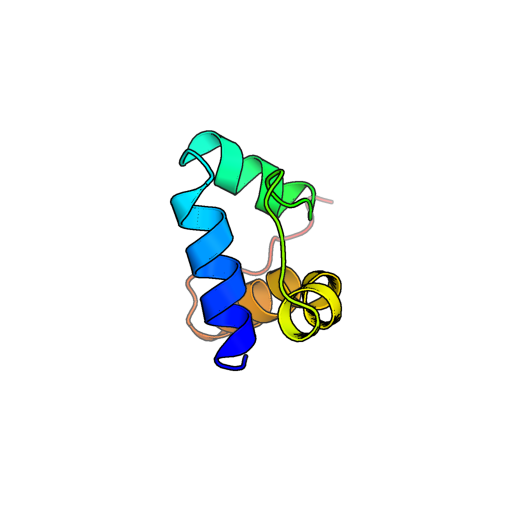DD